Protein AF-A0A523A5F5-F1 (afdb_monomer_lite)

Sequence (164 aa):
MEASFSMTRRRAGIVSLDFAEIHDAVRAGQVDFILTNPALYAELEKLHGIRRIITLINQNVPGQPAMLMGGVILTRANRTDIDRLAALRGRSFMAVDPLSFGGWHMAWRELRKYGIEPERDFSSLSMPAPFALTPWSGWPPAAPSGLSRSRCSITGRRLASPSC

Secondary structure (DSSP, 8-state):
---------PPP------HHHHHHHHHTT--S-----HHHHHHHHHHH---------EEEETTEEE----------TT-TT--SGGGGTTSEEE-S-TT-IIIIIHHHHHHHHTT--HHHHSSEEE---TT------SSPP--SS-------------S-----

Foldseek 3Di:
DDDPPPPDDDDDDDDDDFPVCVLVCLQVVVDPDDDDDPQVVVVCCVPVVDDDDDDDFDPPDPPDTDPDDAAFDFDDPPPPQCQALVSQFQAEEEFADPSDV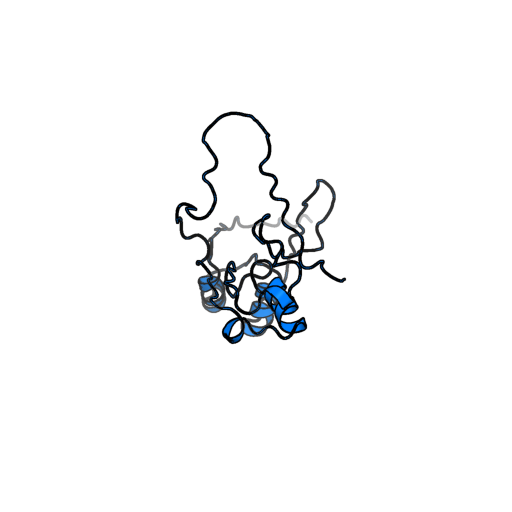RRPVRVVVVCVVVVHDCVPGYVYYYHDGHDPPPPPPVDPDDDDDDDDPDDPPSVGNGNDDPDD

pLDDT: mean 77.29, std 24.99, range [23.25, 97.12]

Structure (mmCIF, N/CA/C/O backbone):
data_AF-A0A523A5F5-F1
#
_entry.id   AF-A0A523A5F5-F1
#
loop_
_atom_site.group_PDB
_atom_site.id
_atom_site.type_symbol
_atom_site.label_atom_id
_atom_site.label_alt_id
_atom_site.label_comp_id
_atom_site.label_asym_id
_atom_site.label_entity_id
_atom_site.label_seq_id
_atom_site.pdbx_PDB_ins_code
_atom_site.Cartn_x
_atom_site.Cartn_y
_atom_site.Cartn_z
_atom_site.occupancy
_atom_site.B_iso_or_equiv
_atom_site.auth_seq_id
_atom_site.auth_comp_id
_atom_site.auth_asym_id
_atom_site.auth_atom_id
_atom_site.pdbx_PDB_model_num
ATOM 1 N N . MET A 1 1 ? -17.442 22.029 43.268 1.00 36.44 1 MET A N 1
ATOM 2 C CA . MET A 1 1 ? -18.274 21.037 42.559 1.00 36.44 1 MET A CA 1
ATOM 3 C C . MET A 1 1 ? -17.305 20.176 41.761 1.00 36.44 1 MET A C 1
ATOM 5 O O . MET A 1 1 ? -16.931 20.557 40.663 1.00 36.44 1 MET A O 1
ATOM 9 N N . GLU A 1 2 ? -16.757 19.125 42.374 1.00 36.34 2 GLU A N 1
ATOM 10 C CA . GLU A 1 2 ? -15.845 18.210 41.676 1.00 36.34 2 GLU A CA 1
ATOM 11 C C . GLU A 1 2 ? -16.679 17.173 40.931 1.00 36.34 2 GLU A C 1
ATOM 13 O O . GLU A 1 2 ? -17.444 16.421 41.534 1.00 36.34 2 GLU A O 1
ATOM 18 N N . ALA A 1 3 ? -16.574 17.170 39.606 1.00 42.28 3 ALA A N 1
ATOM 19 C CA . ALA A 1 3 ? -17.144 16.113 38.793 1.00 42.28 3 ALA A CA 1
ATOM 20 C C . ALA A 1 3 ? -16.221 14.892 38.889 1.00 42.28 3 ALA A C 1
ATOM 22 O O . ALA A 1 3 ? -15.232 14.787 38.165 1.00 42.28 3 ALA A O 1
ATOM 23 N N . SER A 1 4 ? -16.544 13.968 39.793 1.00 44.16 4 SER A N 1
ATOM 24 C CA . SER A 1 4 ? -15.905 12.656 39.863 1.00 44.16 4 SER A CA 1
ATOM 25 C C . SER A 1 4 ? -16.262 11.849 38.614 1.00 44.16 4 SER A C 1
ATOM 27 O O . SER A 1 4 ? -17.307 11.204 38.544 1.00 44.16 4 SER A O 1
ATOM 29 N N . PHE A 1 5 ? -15.398 11.887 37.600 1.00 48.28 5 PHE A N 1
ATOM 30 C CA . PHE A 1 5 ? -15.498 10.995 36.448 1.00 48.28 5 PHE A CA 1
ATOM 31 C C . PHE A 1 5 ? -14.994 9.603 36.850 1.00 48.28 5 PHE A C 1
ATOM 33 O O . PHE A 1 5 ? -13.794 9.342 36.904 1.00 48.28 5 PHE A O 1
ATOM 40 N N . SER A 1 6 ? -15.923 8.690 37.134 1.00 51.06 6 SER A N 1
ATOM 41 C CA . SER A 1 6 ? -15.619 7.264 37.271 1.00 51.06 6 SER A CA 1
ATOM 42 C C . SER A 1 6 ? -15.371 6.675 35.879 1.00 51.06 6 SER A C 1
ATOM 44 O O . SER A 1 6 ? -16.296 6.258 35.179 1.00 51.06 6 SER A O 1
ATOM 46 N N . MET A 1 7 ? -14.115 6.686 35.422 1.00 53.88 7 MET A N 1
ATOM 47 C CA . MET A 1 7 ? -13.732 5.953 34.215 1.00 53.88 7 MET A CA 1
ATOM 48 C C . MET A 1 7 ? -13.684 4.458 34.535 1.00 53.88 7 MET A C 1
ATOM 50 O O . MET A 1 7 ? -12.710 3.943 35.081 1.00 53.88 7 MET A O 1
ATOM 54 N N . THR A 1 8 ? -14.755 3.751 34.177 1.00 60.94 8 THR A N 1
ATOM 55 C CA . THR A 1 8 ? -14.799 2.286 34.214 1.00 60.94 8 THR A CA 1
ATOM 56 C C . THR A 1 8 ? -13.633 1.737 33.390 1.00 60.94 8 THR A C 1
ATOM 58 O O . THR A 1 8 ? -13.533 2.006 32.191 1.00 60.94 8 THR A O 1
ATOM 61 N N . ARG A 1 9 ? -12.733 0.979 34.026 1.00 64.12 9 ARG A N 1
ATOM 62 C CA . ARG A 1 9 ? -11.561 0.371 33.383 1.00 64.12 9 ARG A CA 1
ATOM 63 C C . ARG A 1 9 ? -12.030 -0.668 32.359 1.00 64.12 9 ARG A C 1
ATOM 65 O O . ARG A 1 9 ? -12.269 -1.821 32.708 1.00 64.12 9 ARG A O 1
ATOM 72 N N . ARG A 1 10 ? -12.201 -0.267 31.098 1.00 72.56 10 ARG A N 1
ATOM 73 C CA . ARG A 1 10 ? -12.510 -1.206 30.013 1.00 72.56 10 ARG A CA 1
ATOM 74 C C . ARG A 1 10 ? -11.247 -1.967 29.620 1.00 72.56 10 ARG A C 1
ATOM 76 O O . ARG A 1 10 ? -10.167 -1.386 29.539 1.00 72.56 10 ARG A O 1
ATOM 83 N N . ARG A 1 11 ? -11.380 -3.277 29.408 1.00 79.38 11 ARG A N 1
ATOM 84 C CA . ARG A 1 11 ? -10.307 -4.103 28.843 1.00 79.38 11 ARG A CA 1
ATOM 85 C C . ARG A 1 11 ? -10.224 -3.805 27.349 1.00 79.38 11 ARG A C 1
ATOM 87 O O . ARG A 1 11 ? -11.233 -3.915 26.663 1.00 79.38 11 ARG A O 1
ATOM 94 N N . ALA A 1 12 ? -9.043 -3.430 26.876 1.00 81.81 12 ALA A N 1
ATOM 95 C CA . ALA A 1 12 ? -8.737 -3.341 25.455 1.00 81.81 12 ALA A CA 1
ATOM 96 C C . ALA A 1 12 ? -7.910 -4.569 25.056 1.00 81.81 12 ALA A C 1
ATOM 98 O O . ALA A 1 12 ? -6.998 -4.958 25.789 1.00 81.81 12 ALA A O 1
ATOM 99 N N . GLY A 1 13 ? -8.252 -5.181 23.924 1.00 89.81 13 GLY A N 1
ATOM 100 C CA . GLY A 1 13 ? -7.473 -6.240 23.287 1.00 89.81 13 GLY A CA 1
ATOM 101 C C . GLY A 1 13 ? -6.838 -5.720 22.002 1.00 89.81 13 GLY A C 1
ATOM 102 O O . GLY A 1 13 ? -7.388 -4.828 21.359 1.00 89.81 13 GLY A O 1
ATOM 103 N N . ILE A 1 14 ? -5.680 -6.266 21.639 1.00 92.75 14 ILE A N 1
ATOM 104 C CA . ILE A 1 14 ? -5.045 -6.025 20.341 1.00 92.75 14 ILE A CA 1
ATOM 105 C C . ILE A 1 14 ? -5.149 -7.323 19.554 1.00 92.75 14 ILE A C 1
ATOM 107 O O . ILE A 1 14 ? -4.790 -8.383 20.065 1.00 92.75 14 ILE A O 1
ATOM 111 N N . VAL A 1 15 ? -5.632 -7.222 18.321 1.00 93.38 15 VAL A N 1
ATOM 112 C CA . VAL A 1 15 ? -5.633 -8.316 17.352 1.00 93.38 15 VAL A CA 1
ATOM 113 C C . VAL A 1 15 ? -4.787 -7.893 16.160 1.00 93.38 15 VAL A C 1
ATOM 115 O O . VAL A 1 15 ? -4.891 -6.759 15.690 1.00 93.38 15 VAL A O 1
ATOM 118 N N . SER A 1 16 ? -3.913 -8.787 15.710 1.00 94.12 16 SER A N 1
ATOM 119 C CA . SER A 1 16 ? -3.194 -8.618 14.450 1.00 94.12 16 SER A CA 1
ATOM 120 C C . SER A 1 16 ? -4.075 -9.164 13.337 1.00 94.12 16 SER A C 1
ATOM 122 O O . SER A 1 16 ? -4.591 -10.268 13.479 1.00 94.12 16 SER A O 1
ATOM 124 N N . LEU A 1 17 ? -4.250 -8.386 12.273 1.00 92.69 17 LEU A N 1
ATOM 125 C CA . LEU A 1 17 ? -5.018 -8.770 11.092 1.00 92.69 17 LEU A CA 1
ATOM 126 C C . LEU A 1 17 ? -4.115 -8.675 9.868 1.00 92.69 17 LEU A C 1
ATOM 128 O O . LEU A 1 17 ? -3.417 -7.669 9.694 1.00 92.69 17 LEU A O 1
ATOM 132 N N . ASP A 1 18 ? -4.172 -9.687 9.015 1.00 90.62 18 ASP A N 1
ATOM 133 C CA . ASP A 1 18 ? -3.562 -9.637 7.693 1.00 90.62 18 ASP A CA 1
ATOM 134 C C . ASP A 1 18 ? -4.406 -8.793 6.727 1.00 90.62 18 ASP A C 1
ATOM 136 O O . ASP A 1 18 ? -5.584 -8.511 6.960 1.00 90.62 18 ASP A O 1
ATOM 140 N N . PHE A 1 19 ? -3.810 -8.398 5.596 1.00 88.88 19 PHE A N 1
ATOM 141 C CA . PHE A 1 19 ? -4.474 -7.584 4.570 1.00 88.88 19 PHE A CA 1
ATOM 142 C C . PHE A 1 19 ? -5.843 -8.146 4.152 1.00 88.88 19 PHE A C 1
ATOM 144 O O . PHE A 1 19 ? -6.809 -7.390 4.049 1.00 88.88 19 PHE A O 1
ATOM 151 N N . ALA A 1 20 ? -5.935 -9.467 3.973 1.00 88.62 20 ALA A N 1
ATOM 152 C CA . ALA A 1 20 ? 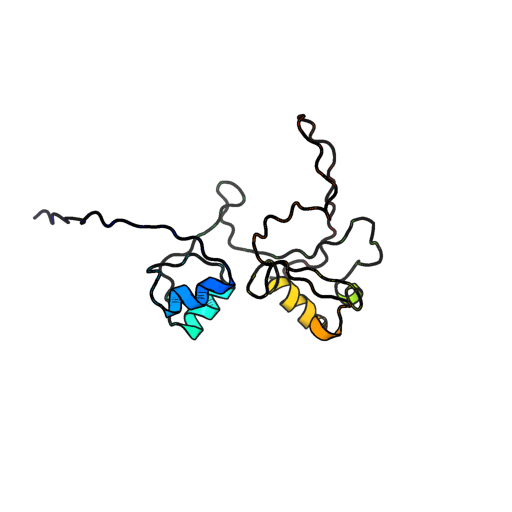-7.160 -10.151 3.564 1.00 88.62 20 ALA A CA 1
ATOM 153 C C . ALA A 1 20 ? -8.263 -10.153 4.641 1.00 88.62 20 ALA A C 1
ATOM 155 O O . ALA A 1 20 ? -9.440 -10.250 4.308 1.00 88.62 20 ALA A O 1
ATOM 156 N N . GLU A 1 21 ? -7.906 -10.025 5.920 1.00 93.31 21 GLU A N 1
ATOM 157 C CA . GLU A 1 21 ? -8.842 -10.144 7.046 1.00 93.31 21 GLU A CA 1
ATOM 158 C C . GLU A 1 21 ? -9.469 -8.798 7.429 1.00 93.31 21 GLU A C 1
ATOM 160 O O . GLU A 1 21 ? -10.541 -8.748 8.032 1.00 93.31 21 GLU A O 1
ATOM 165 N N . ILE A 1 22 ? -8.820 -7.687 7.069 1.00 94.19 22 ILE A N 1
ATOM 166 C CA . ILE A 1 22 ? -9.198 -6.337 7.508 1.00 94.19 22 ILE A CA 1
ATOM 167 C C . ILE A 1 22 ? -10.635 -5.975 7.117 1.00 94.19 22 ILE A C 1
ATOM 169 O O . ILE A 1 22 ? -11.395 -5.481 7.953 1.00 94.19 22 ILE A O 1
ATOM 173 N N . HIS A 1 23 ? -11.027 -6.214 5.863 1.00 94.31 23 HIS A N 1
ATOM 174 C CA . HIS A 1 23 ? -12.377 -5.877 5.401 1.00 94.31 23 HIS A CA 1
ATOM 175 C C . HIS A 1 23 ? -13.439 -6.689 6.138 1.00 94.31 23 HIS A C 1
ATOM 177 O O . HIS A 1 23 ? -14.504 -6.164 6.463 1.00 94.31 23 HIS A O 1
ATOM 183 N N . ASP A 1 24 ? -13.136 -7.950 6.419 1.00 95.06 24 ASP A N 1
ATOM 184 C CA . ASP A 1 24 ? -14.047 -8.881 7.063 1.00 95.06 24 ASP A CA 1
ATOM 185 C C . ASP A 1 24 ? -14.224 -8.533 8.539 1.00 95.06 24 ASP A C 1
ATOM 187 O O . ASP A 1 24 ? -15.360 -8.435 9.006 1.00 95.06 24 ASP A O 1
ATOM 191 N N . ALA A 1 25 ? -13.127 -8.233 9.238 1.00 95.69 25 ALA A N 1
ATOM 192 C CA . ALA A 1 25 ? -13.145 -7.813 10.635 1.00 95.69 25 ALA A CA 1
ATOM 193 C C . ALA A 1 25 ? -13.923 -6.503 10.840 1.00 95.69 25 ALA A C 1
ATOM 195 O O . ALA A 1 25 ? -14.722 -6.397 11.775 1.00 95.69 25 ALA A O 1
ATOM 196 N N . VAL A 1 26 ? -13.737 -5.519 9.950 1.00 95.50 26 VAL A N 1
ATOM 197 C CA . VAL A 1 26 ? -14.468 -4.241 9.995 1.00 95.50 26 VAL A CA 1
ATOM 198 C C . VAL A 1 26 ? -15.951 -4.459 9.704 1.00 95.50 26 VAL A C 1
ATOM 200 O O . VAL A 1 26 ? -16.803 -4.025 10.477 1.00 95.50 26 VAL A O 1
ATOM 203 N N . ARG A 1 27 ? -16.275 -5.175 8.624 1.00 94.94 27 ARG A N 1
ATOM 204 C CA . ARG A 1 27 ? -17.659 -5.439 8.208 1.00 94.94 27 ARG A CA 1
ATOM 205 C C . ARG A 1 27 ? -18.443 -6.246 9.241 1.00 94.94 27 ARG A C 1
ATOM 207 O O . ARG A 1 27 ? -19.636 -6.016 9.412 1.00 94.94 27 ARG A O 1
ATOM 214 N N . ALA A 1 28 ? -17.792 -7.195 9.911 1.00 95.19 28 ALA A N 1
ATOM 215 C CA . ALA A 1 28 ? -18.404 -8.023 10.947 1.00 95.19 28 ALA A CA 1
ATOM 216 C C . ALA A 1 28 ? -18.461 -7.339 12.327 1.00 95.19 28 ALA A C 1
ATOM 218 O O . ALA A 1 28 ? -18.991 -7.932 13.264 1.00 95.19 28 ALA A O 1
ATOM 219 N N . GLY A 1 29 ? -17.916 -6.125 12.477 1.00 93.62 29 GLY A N 1
ATOM 220 C CA . GLY A 1 29 ? -17.864 -5.426 13.764 1.00 93.62 29 GLY A CA 1
ATOM 221 C C . GLY A 1 29 ? -16.999 -6.139 14.808 1.00 93.62 29 GLY A C 1
ATOM 222 O O . GLY A 1 29 ? -17.257 -6.026 16.002 1.00 93.62 29 GLY A O 1
ATOM 223 N N . GLN A 1 30 ? -15.991 -6.900 14.370 1.00 94.38 30 GLN A N 1
ATOM 224 C CA . GLN A 1 30 ? -15.079 -7.632 15.259 1.00 94.38 30 GLN A CA 1
ATOM 225 C C . GLN A 1 30 ? -14.045 -6.720 15.928 1.00 94.38 30 GLN A C 1
ATOM 227 O O . GLN A 1 30 ? -13.418 -7.115 16.911 1.00 94.38 30 GLN A O 1
ATOM 232 N N . VAL A 1 31 ? -13.853 -5.512 15.392 1.00 94.69 31 VAL A N 1
ATOM 233 C CA . VAL A 1 31 ? -12.923 -4.508 15.910 1.00 94.69 31 VAL A CA 1
ATOM 234 C C . VAL A 1 31 ? -13.622 -3.165 16.091 1.00 94.69 31 VAL A C 1
ATOM 236 O O . VAL A 1 31 ? -14.342 -2.705 15.209 1.00 94.69 31 VAL A O 1
ATOM 239 N N . ASP A 1 32 ? -13.365 -2.512 17.225 1.00 93.25 32 ASP A N 1
ATOM 240 C CA . ASP A 1 32 ? -13.862 -1.157 17.501 1.00 93.25 32 ASP A CA 1
ATOM 241 C C . ASP A 1 32 ? -12.984 -0.073 16.855 1.00 93.25 32 ASP A C 1
ATOM 243 O O . ASP A 1 32 ? -13.456 0.997 16.469 1.00 93.25 32 ASP A O 1
ATOM 247 N N . PHE A 1 33 ? -11.680 -0.345 16.751 1.00 94.00 33 PHE A N 1
ATOM 248 C CA . PHE A 1 33 ? -10.678 0.566 16.208 1.00 94.00 33 PHE A CA 1
ATOM 249 C C . PHE A 1 33 ? -9.732 -0.191 15.286 1.00 94.00 33 PHE A C 1
ATOM 251 O O . PHE A 1 33 ? -9.328 -1.314 15.583 1.00 94.00 33 PHE A O 1
ATOM 258 N N . ILE A 1 34 ? -9.321 0.464 14.202 1.00 95.06 34 ILE A N 1
ATOM 259 C CA . ILE A 1 34 ? -8.317 -0.058 13.283 1.00 95.06 34 ILE A CA 1
ATOM 260 C C . ILE A 1 34 ? -7.205 0.968 13.077 1.00 95.06 34 ILE A C 1
ATOM 262 O O . ILE A 1 34 ? -7.457 2.141 12.798 1.00 95.06 34 ILE A O 1
ATOM 266 N N . LEU A 1 35 ? -5.960 0.514 13.213 1.00 94.06 35 LEU A N 1
ATOM 267 C CA . LEU A 1 35 ? -4.775 1.260 12.812 1.00 94.06 35 LEU A CA 1
ATOM 268 C C . LEU A 1 35 ? -4.276 0.664 11.498 1.00 94.06 35 LEU A C 1
ATOM 270 O O . LEU A 1 35 ? -3.863 -0.490 11.459 1.00 94.06 35 LEU A O 1
ATOM 274 N N . THR A 1 36 ? -4.329 1.441 10.422 1.00 92.75 36 THR A N 1
ATOM 275 C CA . THR A 1 36 ? -3.979 0.961 9.082 1.00 92.75 36 THR A CA 1
ATOM 276 C C . THR A 1 36 ? -3.264 2.035 8.263 1.00 92.75 36 THR A C 1
ATOM 278 O O . THR A 1 36 ? -3.114 3.179 8.696 1.00 92.75 36 THR A O 1
ATOM 281 N N . ASN A 1 37 ? -2.785 1.659 7.079 1.00 90.88 37 ASN A N 1
ATOM 282 C CA . ASN A 1 37 ? -2.127 2.574 6.155 1.00 90.88 37 ASN A CA 1
ATOM 283 C C . ASN A 1 37 ? -3.139 3.526 5.468 1.00 90.88 37 ASN A C 1
ATOM 285 O O . ASN A 1 37 ? -4.333 3.222 5.415 1.00 90.88 37 ASN A O 1
ATOM 289 N N . PRO A 1 38 ? -2.682 4.654 4.888 1.00 91.25 38 PRO A N 1
ATOM 290 C CA . PRO A 1 38 ? -3.576 5.654 4.299 1.00 91.25 38 PRO A CA 1
ATOM 291 C C . PRO A 1 38 ? -4.480 5.155 3.162 1.00 91.25 38 PRO A C 1
ATOM 293 O O . PRO A 1 38 ? -5.613 5.620 3.057 1.00 91.25 38 PRO A O 1
ATOM 296 N N . ALA A 1 39 ? -4.009 4.230 2.316 1.00 92.44 39 ALA A N 1
ATOM 297 C CA . ALA A 1 39 ? -4.814 3.717 1.205 1.00 92.44 39 ALA A CA 1
ATOM 298 C C . ALA A 1 39 ? -5.953 2.827 1.709 1.00 92.44 39 ALA A C 1
ATOM 300 O O . ALA A 1 39 ? -7.096 3.031 1.313 1.00 92.44 39 ALA A O 1
ATOM 301 N N . LEU A 1 40 ? -5.653 1.913 2.639 1.00 93.12 40 LEU A N 1
ATOM 302 C CA . LEU A 1 40 ? -6.679 1.094 3.282 1.00 93.12 40 LEU A CA 1
ATOM 303 C C . LEU A 1 40 ? -7.674 1.946 4.066 1.00 93.12 40 LEU A C 1
ATOM 305 O O . LEU A 1 40 ? -8.864 1.678 4.013 1.00 93.12 40 LEU A O 1
ATOM 309 N N . TYR A 1 41 ? -7.226 2.996 4.760 1.00 94.25 41 TYR A N 1
ATOM 310 C CA . TYR A 1 41 ? -8.155 3.922 5.412 1.00 94.25 41 TYR A CA 1
ATOM 311 C C . TYR A 1 41 ? -9.142 4.535 4.408 1.00 94.25 41 TYR A C 1
ATOM 313 O O . TYR A 1 41 ? -10.346 4.470 4.642 1.00 94.25 41 TYR A O 1
ATOM 321 N N . ALA A 1 42 ? -8.654 5.089 3.292 1.00 94.62 42 ALA A N 1
ATOM 322 C CA . ALA A 1 42 ? -9.515 5.707 2.282 1.00 94.62 42 ALA A CA 1
ATOM 323 C C . ALA A 1 42 ? -10.517 4.704 1.681 1.00 94.62 42 ALA A C 1
ATOM 325 O O . ALA A 1 42 ? -11.674 5.041 1.428 1.00 94.62 42 ALA A O 1
ATOM 326 N N . GLU A 1 43 ? -10.086 3.461 1.474 1.00 94.56 43 GLU A N 1
ATOM 327 C CA . GLU A 1 43 ? -10.947 2.384 0.996 1.00 94.56 43 GLU A CA 1
ATOM 328 C C . GLU A 1 43 ? -12.010 1.987 2.030 1.00 94.56 43 GLU A C 1
ATOM 330 O O . GLU A 1 43 ? -13.197 1.953 1.708 1.00 94.56 43 GLU A O 1
ATOM 335 N N . LEU A 1 44 ? -11.615 1.744 3.281 1.00 95.94 44 LEU A N 1
ATOM 336 C CA . LEU A 1 44 ? -12.533 1.364 4.355 1.00 95.94 44 LEU A CA 1
ATOM 337 C C . LEU A 1 44 ? -13.525 2.483 4.689 1.00 95.94 44 LEU A C 1
ATOM 339 O O . LEU A 1 44 ? -14.679 2.202 5.004 1.00 95.94 44 LEU A O 1
ATOM 343 N N . GLU A 1 45 ? -13.103 3.747 4.624 1.00 96.31 45 GLU A N 1
ATOM 344 C CA . GLU A 1 45 ? -13.990 4.899 4.811 1.00 96.31 45 GLU A CA 1
ATOM 345 C C . GLU A 1 45 ? -15.063 4.919 3.721 1.00 96.31 45 GLU A C 1
ATOM 347 O O . GLU A 1 45 ? -16.251 5.042 4.018 1.00 96.31 45 GLU A O 1
ATOM 352 N N . LYS A 1 46 ? -14.659 4.710 2.463 1.00 96.69 46 LYS A N 1
ATOM 353 C CA . LYS A 1 46 ? -15.582 4.661 1.329 1.00 96.69 46 LYS A CA 1
ATOM 354 C C . LYS A 1 46 ? -16.540 3.468 1.393 1.00 96.69 46 LYS A C 1
ATOM 356 O O . LYS A 1 46 ? -17.709 3.625 1.052 1.00 96.69 46 LYS A O 1
ATOM 361 N N . LEU A 1 47 ? -16.046 2.282 1.752 1.00 95.69 47 LEU A N 1
ATOM 362 C CA . LEU A 1 47 ? -16.804 1.029 1.646 1.00 95.69 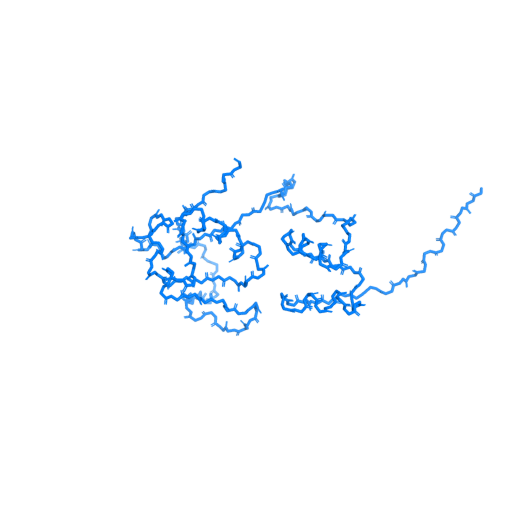47 LEU A CA 1
ATOM 363 C C . LEU A 1 47 ? -17.586 0.668 2.912 1.00 95.69 47 LEU A C 1
ATOM 365 O O . LEU A 1 47 ? -18.669 0.101 2.803 1.00 95.69 47 LEU A O 1
ATOM 369 N N . HIS A 1 48 ? -17.062 0.994 4.095 1.00 95.88 48 HIS A N 1
ATOM 370 C CA . HIS A 1 48 ? -17.641 0.594 5.386 1.00 95.88 48 HIS A CA 1
ATOM 371 C C . HIS A 1 48 ? -18.001 1.780 6.286 1.00 95.88 48 HIS A C 1
ATOM 373 O O . HIS A 1 48 ? -18.494 1.580 7.393 1.00 95.88 48 HIS A O 1
ATOM 379 N N . GLY A 1 49 ? -17.757 3.019 5.846 1.00 95.19 49 GLY A N 1
ATOM 380 C CA . GLY A 1 49 ? -18.141 4.218 6.596 1.00 95.19 49 GLY A CA 1
ATOM 381 C C . GLY A 1 49 ? -17.360 4.427 7.896 1.00 95.19 49 GLY A C 1
ATOM 382 O O . GLY A 1 49 ? -17.847 5.117 8.797 1.00 95.19 49 GLY A O 1
ATOM 383 N N . ILE A 1 50 ? -16.162 3.840 8.024 1.00 95.62 50 ILE A N 1
ATOM 384 C CA . ILE A 1 50 ? -15.294 4.113 9.177 1.00 95.62 50 ILE A CA 1
ATOM 385 C C . ILE A 1 50 ? -14.903 5.594 9.205 1.00 95.62 50 ILE A C 1
ATOM 387 O O . ILE A 1 50 ? -14.871 6.263 8.176 1.00 95.62 50 ILE A O 1
ATOM 391 N N . ARG A 1 51 ? -14.560 6.114 10.386 1.00 95.94 51 ARG A N 1
ATOM 392 C CA . ARG A 1 51 ? -14.148 7.514 10.553 1.00 95.94 51 ARG A CA 1
ATOM 393 C C . ARG A 1 51 ? -12.797 7.606 11.240 1.00 95.94 51 ARG A C 1
ATOM 395 O O . ARG A 1 51 ? -12.530 6.898 12.210 1.00 95.94 51 ARG A O 1
ATOM 402 N N . ARG A 1 52 ? -11.959 8.530 10.774 1.00 95.06 52 ARG A N 1
ATOM 403 C CA . ARG A 1 52 ? -10.664 8.824 11.391 1.00 95.06 52 ARG A CA 1
ATOM 404 C C . ARG A 1 52 ? -10.841 9.677 12.642 1.00 95.06 52 ARG A C 1
ATOM 406 O O . ARG A 1 52 ? -11.326 10.800 12.565 1.00 95.06 52 ARG A O 1
ATOM 413 N N . ILE A 1 53 ? -10.387 9.154 13.777 1.00 96.12 53 ILE A N 1
ATOM 414 C CA . ILE A 1 53 ? -10.374 9.876 15.061 1.00 96.12 53 ILE A CA 1
ATOM 415 C C . ILE A 1 53 ? -8.969 10.322 15.479 1.00 96.12 53 ILE A C 1
ATOM 417 O O . ILE A 1 53 ? -8.816 11.339 16.147 1.00 96.12 53 ILE A O 1
ATOM 421 N N . ILE A 1 54 ? -7.939 9.570 15.082 1.00 94.12 54 ILE A N 1
ATOM 422 C CA . ILE A 1 54 ? -6.535 9.786 15.448 1.00 94.12 54 ILE A CA 1
ATOM 423 C C . ILE A 1 54 ? -5.679 9.440 14.228 1.00 94.12 54 ILE A C 1
ATOM 425 O O . ILE A 1 54 ? -6.005 8.531 13.469 1.00 94.12 54 ILE A O 1
ATOM 429 N N . THR A 1 55 ? -4.592 10.182 14.016 1.00 92.00 55 THR A N 1
ATOM 430 C CA . THR A 1 55 ? -3.592 9.887 12.980 1.00 92.00 55 THR A CA 1
ATOM 431 C C . THR A 1 55 ? -2.252 9.627 13.652 1.00 92.00 55 THR A C 1
ATOM 433 O O . THR A 1 55 ? -1.753 10.489 14.373 1.00 92.00 55 THR A O 1
ATOM 436 N N . LEU A 1 56 ? -1.676 8.446 13.426 1.00 91.31 56 LEU A N 1
ATOM 437 C CA . LEU A 1 56 ? -0.325 8.134 13.882 1.00 91.31 56 LEU A CA 1
ATOM 438 C C . LEU A 1 56 ? 0.691 8.863 12.995 1.00 91.31 56 LEU A C 1
ATOM 440 O O . LEU A 1 56 ? 0.705 8.671 11.780 1.00 91.31 56 LEU A O 1
ATOM 444 N N . ILE A 1 57 ? 1.550 9.674 13.611 1.00 89.75 57 ILE A N 1
ATOM 445 C CA . ILE A 1 57 ? 2.678 10.330 12.944 1.00 89.75 57 ILE A CA 1
ATOM 446 C C . ILE A 1 57 ? 3.948 9.593 13.357 1.00 89.75 57 ILE A C 1
ATOM 448 O O . ILE A 1 57 ? 4.353 9.639 14.518 1.00 89.75 57 ILE A O 1
ATOM 452 N N . ASN A 1 58 ? 4.578 8.913 12.401 1.00 86.50 58 ASN A N 1
ATOM 453 C CA . ASN A 1 58 ? 5.837 8.216 12.646 1.00 86.50 58 ASN A CA 1
ATOM 454 C C . ASN A 1 58 ? 6.992 9.212 12.797 1.00 86.50 58 ASN A C 1
ATOM 456 O O . ASN A 1 58 ? 6.963 10.303 12.232 1.00 86.50 58 ASN A O 1
ATOM 460 N N . GLN A 1 59 ? 8.037 8.825 13.525 1.00 88.00 59 GLN A N 1
ATOM 461 C CA . GLN A 1 59 ? 9.276 9.592 13.648 1.00 88.00 59 GLN A CA 1
ATOM 462 C C . GLN A 1 59 ? 10.440 8.724 13.175 1.00 88.00 59 GLN A C 1
ATOM 464 O O . GLN A 1 59 ? 10.973 7.915 13.929 1.00 88.00 59 GLN A O 1
ATOM 469 N N . ASN A 1 60 ? 10.820 8.870 11.905 1.00 78.00 60 ASN A N 1
ATOM 470 C CA . ASN A 1 60 ? 11.933 8.102 11.330 1.00 78.00 60 ASN A CA 1
ATOM 471 C C . ASN A 1 60 ? 13.295 8.592 11.852 1.00 78.00 60 ASN A C 1
ATOM 473 O O . ASN A 1 60 ? 14.264 7.837 11.877 1.00 78.00 60 ASN A O 1
ATOM 477 N N . VAL A 1 61 ? 13.356 9.860 12.265 1.00 83.19 61 VAL A N 1
ATOM 478 C CA . VAL A 1 61 ? 14.486 10.493 12.949 1.00 83.19 61 VAL A CA 1
ATOM 479 C C . VAL A 1 61 ? 13.931 11.144 14.220 1.00 83.19 61 VAL A C 1
ATOM 481 O O . VAL A 1 61 ? 12.872 11.777 14.144 1.00 83.19 61 VAL A O 1
ATOM 484 N N . PRO A 1 62 ? 14.594 11.007 15.384 1.00 86.56 62 PRO A N 1
ATOM 485 C CA . PRO A 1 62 ? 14.124 11.610 16.627 1.00 86.56 62 PRO A CA 1
ATOM 486 C C . PRO A 1 62 ? 13.819 13.103 16.463 1.00 86.56 62 PRO A C 1
ATOM 488 O O . PRO A 1 62 ? 14.639 13.862 15.950 1.00 86.56 62 PRO A O 1
ATOM 491 N N . GLY A 1 63 ? 12.619 13.514 16.878 1.00 87.12 63 GLY A N 1
ATOM 492 C CA . GLY A 1 63 ? 12.162 14.903 16.779 1.00 87.12 63 GLY A CA 1
ATOM 493 C C . GLY A 1 63 ? 11.712 15.355 15.383 1.00 87.12 63 GLY A C 1
ATOM 494 O O . GLY A 1 63 ? 11.293 16.500 15.244 1.00 87.12 63 GLY A O 1
ATOM 495 N N . GLN A 1 64 ? 11.747 14.488 14.362 1.00 86.81 64 GLN A N 1
ATOM 496 C CA . GLN A 1 64 ? 11.295 14.819 13.007 1.00 86.81 64 GLN A CA 1
ATOM 497 C C . GLN A 1 64 ? 10.064 13.987 12.613 1.00 86.81 64 GLN A C 1
ATOM 499 O O . GLN A 1 64 ? 10.188 12.781 12.367 1.00 86.81 64 GLN A O 1
ATOM 504 N N . PRO A 1 65 ? 8.869 14.602 12.532 1.00 85.81 65 PRO A N 1
ATOM 505 C CA . PRO A 1 65 ? 7.669 13.905 12.090 1.00 85.81 65 PRO A CA 1
ATOM 506 C C . PRO A 1 65 ? 7.784 13.504 10.613 1.00 85.81 65 PRO A C 1
ATOM 508 O O . PRO A 1 65 ? 8.017 14.330 9.731 1.00 85.81 65 PRO A O 1
ATOM 511 N N . ALA A 1 66 ? 7.583 12.219 10.336 1.00 85.62 66 ALA A N 1
ATOM 512 C CA . ALA A 1 66 ? 7.521 11.666 8.995 1.00 85.62 66 ALA A CA 1
ATOM 513 C C . ALA A 1 66 ? 6.107 11.848 8.432 1.00 85.62 66 ALA A C 1
ATOM 515 O O . ALA A 1 66 ? 5.229 11.006 8.604 1.00 85.62 66 ALA A O 1
ATOM 516 N N . MET A 1 67 ? 5.902 12.972 7.749 1.00 84.19 67 MET A N 1
ATOM 517 C CA . MET A 1 67 ? 4.639 13.301 7.074 1.00 84.19 67 MET A CA 1
ATOM 518 C C . MET A 1 67 ? 4.500 12.630 5.700 1.00 84.19 67 MET A C 1
ATOM 520 O O . MET A 1 67 ? 3.430 12.662 5.098 1.00 84.19 67 MET A O 1
ATOM 524 N N . LEU A 1 68 ? 5.585 12.041 5.191 1.00 83.31 68 LEU A N 1
ATOM 525 C CA . LEU A 1 68 ? 5.645 11.410 3.879 1.00 83.31 68 LEU A CA 1
ATOM 526 C C . LEU A 1 68 ? 5.979 9.927 4.019 1.00 83.31 68 LEU A C 1
ATOM 528 O O . LEU A 1 68 ? 6.844 9.531 4.801 1.00 83.31 68 LEU A O 1
ATOM 532 N N . MET A 1 69 ? 5.322 9.125 3.189 1.00 82.69 69 MET A N 1
ATOM 533 C CA . MET A 1 69 ? 5.625 7.717 2.969 1.00 82.69 69 MET A CA 1
ATOM 534 C C . MET A 1 69 ? 5.982 7.532 1.493 1.00 82.69 69 MET A C 1
ATOM 536 O O . MET A 1 69 ? 5.466 8.247 0.636 1.00 82.69 69 MET A O 1
ATOM 540 N N . GLY A 1 70 ? 6.875 6.593 1.187 1.00 85.31 70 GLY A N 1
ATOM 541 C CA . GLY A 1 70 ? 7.290 6.309 -0.183 1.00 85.31 70 GLY A CA 1
ATOM 542 C C . GLY A 1 70 ? 7.606 4.833 -0.387 1.00 85.31 70 GLY A C 1
ATOM 543 O O . GLY A 1 70 ? 8.127 4.177 0.512 1.00 85.31 70 GLY A O 1
ATOM 544 N N . GLY A 1 71 ? 7.300 4.333 -1.582 1.00 88.31 71 GLY A N 1
ATOM 545 C CA . GLY A 1 71 ? 7.733 3.027 -2.064 1.00 88.31 71 GLY A CA 1
ATOM 546 C C . GLY A 1 71 ? 9.066 3.130 -2.803 1.00 88.31 71 GLY A C 1
ATOM 547 O O . GLY A 1 71 ? 9.429 4.189 -3.325 1.00 88.31 71 GLY A O 1
ATOM 548 N N . VAL A 1 72 ? 9.803 2.022 -2.858 1.00 91.50 72 VAL A N 1
ATOM 549 C CA . VAL A 1 72 ? 11.044 1.920 -3.631 1.00 91.50 72 VAL A CA 1
ATOM 550 C C . VAL A 1 72 ? 10.997 0.645 -4.457 1.00 91.50 72 VAL A C 1
ATOM 552 O O . VAL A 1 72 ? 10.831 -0.443 -3.915 1.00 91.50 72 VAL A O 1
ATOM 555 N N . ILE A 1 73 ? 11.181 0.781 -5.769 1.00 93.31 73 ILE A N 1
ATOM 556 C CA . ILE A 1 73 ? 11.438 -0.359 -6.649 1.00 93.31 73 ILE A CA 1
ATOM 557 C C . ILE A 1 73 ? 12.938 -0.628 -6.604 1.00 93.31 73 ILE A C 1
ATOM 559 O O . ILE A 1 73 ? 13.740 0.258 -6.911 1.00 93.31 73 ILE A O 1
ATOM 563 N N . LEU A 1 74 ? 13.303 -1.842 -6.202 1.00 93.25 74 LEU A N 1
ATOM 564 C CA . LEU A 1 74 ? 14.685 -2.283 -6.083 1.00 93.25 74 LEU A CA 1
ATOM 565 C C . LEU A 1 74 ? 15.010 -3.296 -7.173 1.00 93.25 74 LEU A C 1
ATOM 567 O O . LEU A 1 74 ? 14.211 -4.170 -7.501 1.00 93.25 74 LEU A O 1
ATOM 571 N N . THR A 1 75 ? 16.223 -3.200 -7.696 1.00 93.00 75 THR A N 1
ATOM 572 C CA . THR A 1 75 ? 16.788 -4.163 -8.638 1.00 93.00 75 THR A CA 1
ATOM 573 C C . THR A 1 75 ? 18.110 -4.680 -8.093 1.00 93.00 75 THR A C 1
ATOM 575 O O . THR A 1 75 ? 18.746 -4.063 -7.234 1.00 93.00 75 THR A O 1
ATOM 578 N N . ARG A 1 76 ? 18.534 -5.850 -8.575 1.00 91.69 76 ARG A N 1
ATOM 579 C CA . ARG A 1 76 ? 19.846 -6.400 -8.227 1.00 91.69 76 ARG A CA 1
ATOM 580 C C . ARG A 1 76 ? 20.934 -5.449 -8.736 1.00 91.69 76 ARG A C 1
ATOM 582 O O . ARG A 1 76 ? 20.871 -5.008 -9.877 1.00 91.69 76 ARG A O 1
ATOM 589 N N . ALA A 1 77 ? 21.951 -5.182 -7.919 1.00 91.38 77 ALA A N 1
ATOM 590 C CA . ALA A 1 77 ? 22.960 -4.156 -8.203 1.00 91.38 77 ALA A CA 1
ATOM 591 C C . ALA A 1 77 ? 23.711 -4.335 -9.540 1.00 91.38 77 ALA A C 1
ATOM 593 O O . ALA A 1 77 ? 24.131 -3.352 -10.143 1.00 91.38 77 ALA A O 1
ATOM 594 N N . ASN A 1 78 ? 23.862 -5.573 -10.024 1.00 92.38 78 ASN A N 1
ATOM 595 C CA . ASN A 1 78 ? 24.521 -5.881 -11.298 1.00 92.38 78 ASN A CA 1
ATOM 596 C C . ASN A 1 78 ? 23.583 -5.828 -12.523 1.00 92.38 78 ASN A C 1
ATOM 598 O O . ASN A 1 78 ? 24.035 -6.077 -13.637 1.00 92.38 78 ASN A O 1
ATOM 602 N N . ARG A 1 79 ? 22.291 -5.519 -12.348 1.00 92.12 79 ARG A N 1
ATOM 603 C CA . ARG A 1 79 ? 21.329 -5.335 -13.446 1.00 92.12 79 ARG A CA 1
ATOM 604 C C . ARG A 1 79 ? 21.397 -3.905 -13.963 1.00 92.12 79 ARG A C 1
ATOM 606 O O . ARG A 1 79 ? 20.559 -3.068 -13.641 1.00 92.12 79 ARG A O 1
ATOM 613 N N . THR A 1 80 ? 22.423 -3.626 -14.760 1.00 92.06 80 THR A N 1
ATOM 614 C CA . THR A 1 80 ? 22.606 -2.330 -15.433 1.00 92.06 80 THR A CA 1
ATOM 615 C C . THR A 1 80 ? 21.596 -2.100 -16.556 1.00 92.06 80 THR A C 1
ATOM 617 O O . THR A 1 80 ? 21.364 -0.963 -16.945 1.00 92.06 80 THR A O 1
ATOM 620 N N . ASP A 1 81 ? 20.953 -3.165 -17.034 1.00 93.75 81 ASP A N 1
ATOM 621 C CA . ASP A 1 81 ? 19.894 -3.139 -18.039 1.00 93.75 81 ASP A CA 1
ATOM 622 C C . ASP A 1 81 ? 18.528 -2.686 -17.489 1.00 93.75 81 ASP A C 1
ATOM 624 O O . ASP A 1 81 ? 17.605 -2.478 -18.274 1.00 93.75 81 ASP A O 1
ATOM 628 N N . ILE A 1 82 ? 18.381 -2.531 -16.165 1.00 93.75 82 ILE A N 1
ATOM 629 C CA . ILE A 1 82 ? 17.190 -1.948 -15.531 1.00 93.75 82 ILE A CA 1
ATOM 630 C C . ILE A 1 82 ? 17.569 -0.617 -14.874 1.00 93.75 82 ILE A C 1
ATOM 632 O O . ILE A 1 82 ? 17.858 -0.543 -13.679 1.00 93.75 82 ILE A O 1
ATOM 636 N N . ASP A 1 83 ? 17.557 0.446 -15.674 1.00 91.31 83 ASP A N 1
ATOM 637 C CA . ASP A 1 83 ? 17.929 1.807 -15.269 1.00 91.31 83 ASP A CA 1
ATOM 638 C C . ASP A 1 83 ? 16.735 2.771 -15.156 1.00 91.31 83 ASP A C 1
ATOM 640 O O . ASP A 1 83 ? 16.866 3.858 -14.594 1.00 91.31 83 ASP A O 1
ATOM 644 N N . ARG A 1 84 ? 15.561 2.367 -15.654 1.00 92.81 84 ARG A N 1
ATOM 645 C CA . ARG A 1 84 ? 14.317 3.149 -15.660 1.00 92.81 84 ARG A CA 1
ATOM 646 C C . ARG A 1 84 ? 13.088 2.243 -15.622 1.00 92.81 84 ARG A C 1
ATOM 648 O O . ARG A 1 84 ? 13.168 1.070 -15.977 1.00 92.81 84 ARG A O 1
ATOM 655 N N . LEU A 1 85 ? 11.924 2.804 -15.290 1.00 94.19 85 LEU A N 1
ATOM 656 C CA . LEU A 1 85 ? 10.664 2.048 -15.201 1.00 94.19 85 LEU A CA 1
ATOM 657 C C . LEU A 1 85 ? 10.293 1.321 -16.501 1.00 94.19 85 LEU A C 1
ATOM 659 O O . LEU A 1 85 ? 9.876 0.170 -16.456 1.00 94.19 85 LEU A O 1
ATOM 663 N N . ALA A 1 86 ? 10.514 1.937 -17.665 1.00 92.81 86 ALA A N 1
ATOM 664 C CA . ALA A 1 86 ? 10.221 1.306 -18.957 1.00 92.81 86 ALA A CA 1
ATOM 665 C C . ALA A 1 86 ? 10.994 -0.009 -19.191 1.00 92.81 86 ALA A C 1
ATOM 667 O O . ALA A 1 86 ? 10.509 -0.877 -19.913 1.00 92.81 86 ALA A O 1
ATOM 668 N N . ALA A 1 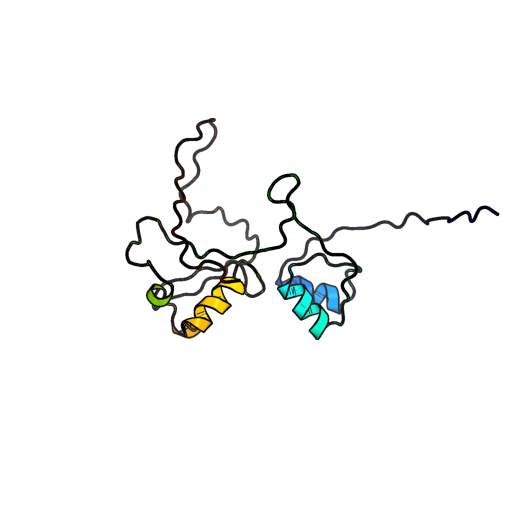87 ? 12.163 -0.183 -18.562 1.00 94.69 87 ALA A N 1
ATOM 669 C CA . ALA A 1 87 ? 12.964 -1.403 -18.669 1.00 94.69 87 ALA A CA 1
ATOM 670 C C . ALA A 1 87 ? 12.375 -2.595 -17.885 1.00 94.69 87 ALA A C 1
ATOM 672 O O . ALA A 1 87 ? 12.876 -3.715 -18.003 1.00 94.69 87 ALA A O 1
ATOM 673 N N . LEU A 1 88 ? 11.314 -2.371 -17.097 1.00 95.69 88 LEU A N 1
ATOM 674 C CA . LEU A 1 88 ? 10.602 -3.418 -16.360 1.00 95.69 88 LEU A CA 1
ATOM 675 C C . LEU A 1 88 ? 9.674 -4.257 -17.254 1.00 95.69 88 LEU A C 1
ATOM 677 O O . LEU A 1 88 ? 9.263 -5.338 -16.842 1.00 95.69 88 LEU A O 1
ATOM 681 N N . ARG A 1 89 ? 9.369 -3.809 -18.481 1.00 95.88 89 ARG A N 1
ATOM 682 C CA . ARG A 1 89 ? 8.574 -4.595 -19.438 1.00 95.88 89 ARG A CA 1
ATOM 683 C C . ARG A 1 89 ? 9.273 -5.917 -19.769 1.00 95.88 89 ARG A C 1
ATOM 685 O O . ARG A 1 89 ? 10.481 -5.955 -19.997 1.00 95.88 89 ARG A O 1
ATOM 692 N N . GLY A 1 90 ? 8.509 -7.001 -19.778 1.00 96.50 90 GLY A N 1
ATOM 693 C CA . GLY A 1 90 ? 8.973 -8.371 -19.979 1.00 96.50 90 GLY A CA 1
ATOM 694 C C . GLY A 1 90 ? 9.824 -8.922 -18.832 1.00 96.50 90 GLY A C 1
ATOM 695 O O . GLY A 1 90 ? 10.457 -9.963 -18.998 1.00 96.50 90 GLY A O 1
ATOM 696 N N . ARG A 1 91 ? 9.903 -8.234 -17.683 1.00 96.06 91 ARG A N 1
ATOM 697 C CA . ARG A 1 91 ? 10.657 -8.695 -16.509 1.00 96.06 91 ARG A CA 1
ATOM 698 C C . ARG A 1 91 ? 9.714 -9.258 -15.454 1.00 96.06 91 ARG A C 1
ATOM 700 O O . ARG A 1 91 ? 8.543 -8.898 -15.403 1.00 96.06 91 ARG A O 1
ATOM 707 N N . SER A 1 92 ? 10.253 -10.119 -14.599 1.00 95.38 92 SER A N 1
ATOM 708 C CA . SER A 1 92 ? 9.560 -10.582 -13.402 1.00 95.38 92 SER A CA 1
ATOM 709 C C . SER A 1 92 ? 9.534 -9.465 -12.363 1.00 95.38 92 SER A C 1
ATOM 711 O O . SER A 1 92 ? 10.573 -8.842 -12.111 1.00 95.38 92 SER A O 1
ATOM 713 N N . PHE A 1 93 ? 8.394 -9.259 -11.721 1.00 95.69 93 PHE A N 1
ATOM 714 C CA . PHE A 1 93 ? 8.206 -8.275 -10.665 1.00 95.69 93 PHE A CA 1
ATOM 715 C C . PHE A 1 93 ? 7.655 -8.955 -9.410 1.00 95.69 93 PHE A C 1
ATOM 717 O O . PHE A 1 93 ? 6.836 -9.869 -9.491 1.00 95.69 93 PHE A O 1
ATOM 724 N N . MET A 1 94 ? 8.108 -8.511 -8.240 1.00 95.44 94 MET A N 1
ATOM 725 C CA . MET A 1 94 ? 7.601 -8.988 -6.957 1.00 95.44 94 MET A CA 1
ATOM 726 C C . MET A 1 94 ? 7.132 -7.793 -6.134 1.00 95.44 94 MET A C 1
ATOM 728 O O . MET A 1 94 ? 7.836 -6.786 -6.053 1.00 95.44 94 MET A O 1
ATOM 732 N N . ALA A 1 95 ? 5.951 -7.913 -5.544 1.00 93.88 95 ALA A N 1
ATOM 733 C CA . ALA A 1 95 ? 5.342 -6.910 -4.679 1.00 93.88 95 ALA A CA 1
ATOM 734 C C . ALA A 1 95 ? 4.921 -7.554 -3.354 1.00 93.88 95 ALA A C 1
ATOM 736 O O . ALA A 1 95 ? 4.959 -8.771 -3.225 1.00 93.88 95 ALA A O 1
ATOM 737 N N . VAL A 1 96 ? 4.565 -6.742 -2.358 1.00 90.06 96 VAL A N 1
ATOM 738 C CA . VAL A 1 96 ? 4.212 -7.261 -1.024 1.00 90.06 96 VAL A CA 1
ATOM 739 C C . VAL A 1 96 ? 2.835 -7.918 -1.038 1.00 90.06 96 VAL A C 1
ATOM 741 O O . VAL A 1 96 ? 2.709 -9.091 -0.731 1.00 90.06 96 VAL A O 1
ATOM 744 N N . ASP A 1 97 ? 1.808 -7.149 -1.381 1.00 90.81 97 ASP A N 1
ATOM 745 C CA . ASP A 1 97 ? 0.410 -7.576 -1.344 1.00 90.81 97 ASP A CA 1
ATOM 746 C C . ASP A 1 97 ? -0.417 -6.601 -2.202 1.00 90.81 97 ASP A C 1
ATOM 748 O O . ASP A 1 97 ? -0.055 -5.413 -2.235 1.00 90.81 97 ASP A O 1
ATOM 752 N N . PRO A 1 98 ? -1.504 -7.037 -2.871 1.00 90.06 98 PRO A N 1
ATOM 753 C CA . PRO A 1 98 ? -2.369 -6.145 -3.641 1.00 90.06 98 PRO A CA 1
ATOM 754 C C . PRO A 1 98 ? -2.909 -4.950 -2.844 1.00 90.06 98 PRO A C 1
ATOM 756 O O . PRO A 1 98 ? -3.108 -3.889 -3.420 1.00 90.06 98 PRO A O 1
ATOM 759 N N . LEU A 1 99 ? -3.112 -5.087 -1.532 1.00 89.44 99 LEU A N 1
ATOM 760 C CA . LEU A 1 99 ? -3.626 -4.032 -0.652 1.00 89.44 99 LEU A CA 1
ATOM 761 C C . LEU A 1 99 ? -2.506 -3.210 0.017 1.00 89.44 99 LEU A C 1
ATOM 763 O O . LEU A 1 99 ? -2.761 -2.262 0.770 1.00 89.44 99 LEU A O 1
ATOM 767 N N . SER A 1 100 ? -1.237 -3.535 -0.254 1.00 90.62 100 SER A N 1
ATOM 768 C CA . SER A 1 100 ? -0.095 -2.831 0.325 1.00 90.62 100 SER A CA 1
ATOM 769 C C . SER A 1 100 ? 0.109 -1.461 -0.318 1.00 90.62 100 SER A C 1
ATOM 771 O O . SER A 1 100 ? 0.483 -1.342 -1.486 1.00 90.62 100 SER A O 1
ATOM 773 N N . PHE A 1 101 ? -0.032 -0.393 0.472 1.00 91.44 101 PHE A N 1
ATOM 774 C CA . PHE A 1 101 ? 0.158 0.965 -0.040 1.00 91.44 101 PHE A CA 1
ATOM 775 C C . PHE A 1 101 ? 1.582 1.218 -0.555 1.00 91.44 101 PHE A C 1
ATOM 777 O O . PHE A 1 101 ? 1.779 1.560 -1.721 1.00 91.44 101 PHE A O 1
ATOM 784 N N . GLY A 1 102 ? 2.589 1.024 0.300 1.00 89.38 102 GLY A N 1
ATOM 785 C CA . GLY A 1 102 ? 3.993 1.235 -0.072 1.00 89.38 102 GLY A CA 1
ATOM 786 C C . GLY A 1 102 ? 4.591 0.079 -0.870 1.00 89.38 102 GLY A C 1
ATOM 787 O O . GLY A 1 102 ? 5.468 0.303 -1.701 1.00 89.38 102 GLY A O 1
ATOM 788 N N . GLY A 1 103 ? 4.114 -1.144 -0.623 1.00 90.12 103 GLY A N 1
ATOM 789 C CA . GLY A 1 103 ? 4.626 -2.361 -1.249 1.00 90.12 103 GLY A CA 1
ATOM 790 C C . GLY A 1 103 ? 4.021 -2.676 -2.615 1.00 90.12 103 GLY A C 1
ATOM 791 O O . GLY A 1 103 ? 4.589 -3.498 -3.330 1.00 90.12 103 GLY A O 1
ATOM 792 N N . TRP A 1 104 ? 2.907 -2.034 -2.988 1.00 93.31 104 TRP A N 1
ATOM 793 C CA . TRP A 1 104 ? 2.290 -2.200 -4.301 1.00 93.31 104 TRP A CA 1
ATOM 794 C C . TRP A 1 104 ? 1.711 -0.907 -4.875 1.00 93.31 104 TRP A C 1
ATOM 796 O O . TRP A 1 104 ? 2.221 -0.438 -5.890 1.00 93.31 104 TRP A O 1
ATOM 806 N N . HIS A 1 105 ? 0.705 -0.288 -4.246 1.00 93.75 105 HIS A N 1
ATOM 807 C CA . HIS A 1 105 ? -0.052 0.822 -4.853 1.00 93.75 105 HIS A CA 1
ATOM 808 C C . HIS A 1 105 ? 0.824 1.993 -5.321 1.00 93.75 105 HIS A C 1
ATOM 810 O O . HIS A 1 105 ? 0.587 2.551 -6.393 1.00 93.75 105 HIS A O 1
ATOM 816 N N . MET A 1 106 ? 1.859 2.351 -4.557 1.00 94.00 106 MET A N 1
ATOM 817 C CA . MET A 1 106 ? 2.812 3.394 -4.952 1.00 94.00 106 MET A CA 1
ATOM 818 C C . MET A 1 106 ? 3.598 3.026 -6.214 1.00 94.00 106 MET A C 1
ATOM 820 O O . MET A 1 106 ? 3.726 3.852 -7.114 1.00 94.00 106 MET A O 1
ATOM 824 N N . ALA A 1 107 ? 4.095 1.790 -6.307 1.00 94.75 107 ALA A N 1
ATOM 825 C CA . ALA A 1 107 ? 4.785 1.312 -7.502 1.00 94.75 107 ALA A CA 1
ATOM 826 C C . ALA A 1 107 ? 3.813 1.190 -8.682 1.00 94.75 107 ALA A C 1
ATOM 828 O O . ALA A 1 107 ? 4.117 1.664 -9.772 1.00 94.75 107 ALA A O 1
ATOM 829 N N . TRP A 1 108 ? 2.625 0.627 -8.457 1.00 95.19 108 TRP A N 1
ATOM 830 C CA . TRP A 1 108 ? 1.594 0.446 -9.474 1.00 95.19 108 TRP A CA 1
ATOM 831 C C . TRP A 1 108 ? 1.149 1.768 -10.102 1.00 95.19 108 TRP A C 1
ATOM 833 O O . TRP A 1 108 ? 1.072 1.866 -11.325 1.00 95.19 108 TRP A O 1
ATOM 843 N N . ARG A 1 109 ? 0.945 2.818 -9.296 1.00 95.00 109 ARG A N 1
ATOM 844 C CA . ARG A 1 109 ? 0.671 4.172 -9.801 1.00 95.00 109 ARG A CA 1
ATOM 845 C C . ARG A 1 109 ? 1.749 4.638 -10.781 1.00 95.00 109 ARG A C 1
ATOM 847 O O . ARG A 1 109 ? 1.419 5.136 -11.857 1.00 95.00 109 ARG A O 1
ATOM 854 N N . GLU A 1 110 ? 3.021 4.484 -10.419 1.00 95.50 110 GLU A N 1
ATOM 855 C CA . GLU A 1 110 ? 4.124 4.896 -11.289 1.00 95.50 110 GLU A CA 1
ATOM 856 C C . GLU A 1 110 ? 4.206 4.012 -12.540 1.00 95.50 110 GLU A C 1
ATOM 858 O O . GLU A 1 110 ? 4.337 4.535 -13.639 1.00 95.50 110 GLU A O 1
ATOM 863 N N . LEU A 1 111 ? 4.020 2.695 -12.428 1.00 95.62 111 LEU A N 1
ATOM 864 C CA . LEU A 1 111 ? 3.955 1.795 -13.587 1.00 95.62 111 LEU A CA 1
ATOM 865 C C . LEU A 1 111 ? 2.870 2.234 -14.583 1.00 95.62 111 LEU A C 1
ATOM 867 O O . LEU A 1 111 ? 3.157 2.398 -15.772 1.00 95.62 111 LEU A O 1
ATOM 871 N N . ARG A 1 112 ? 1.663 2.540 -14.091 1.00 95.38 112 ARG A N 1
ATOM 872 C CA . ARG A 1 112 ? 0.550 3.027 -14.918 1.00 95.38 112 ARG A CA 1
ATOM 873 C C . ARG A 1 112 ? 0.858 4.353 -15.606 1.00 95.38 112 ARG A C 1
ATOM 875 O O . ARG A 1 112 ? 0.507 4.519 -16.771 1.00 95.38 112 ARG A O 1
ATOM 882 N N . LYS A 1 113 ? 1.556 5.276 -14.936 1.00 95.06 113 LYS A N 1
ATOM 883 C CA . LYS A 1 113 ? 2.003 6.550 -15.533 1.00 95.06 113 LYS A CA 1
ATOM 884 C C . LYS A 1 113 ? 2.920 6.339 -16.747 1.00 95.06 113 LYS A C 1
ATOM 886 O O . LYS A 1 113 ? 2.895 7.142 -17.672 1.00 95.06 113 LYS A O 1
ATOM 891 N N . TYR A 1 114 ? 3.684 5.246 -16.770 1.00 93.88 114 TYR A N 1
ATOM 892 C CA . TYR A 1 114 ? 4.532 4.836 -17.900 1.00 93.88 114 TYR A CA 1
ATOM 893 C C . TYR A 1 114 ? 3.842 3.830 -18.845 1.00 93.88 114 TYR A C 1
ATOM 895 O O . TYR A 1 114 ? 4.494 3.190 -19.679 1.00 93.88 114 TYR A O 1
ATOM 903 N N . GLY A 1 115 ? 2.519 3.674 -18.715 1.00 95.88 115 GLY A N 1
ATOM 904 C CA . G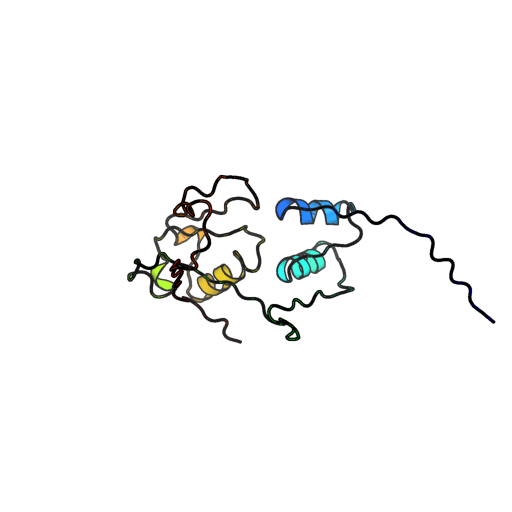LY A 1 115 ? 1.692 2.780 -19.524 1.00 95.88 115 GLY A CA 1
ATOM 905 C C . GLY A 1 115 ? 1.999 1.296 -19.321 1.00 95.88 115 GLY A C 1
ATOM 906 O O . GLY A 1 115 ? 1.733 0.500 -20.221 1.00 95.88 115 GLY A O 1
ATOM 907 N N . ILE A 1 116 ? 2.654 0.925 -18.219 1.00 96.44 116 ILE A N 1
ATOM 908 C CA . ILE A 1 116 ? 2.979 -0.464 -17.890 1.00 96.44 116 ILE A CA 1
ATOM 909 C C . ILE A 1 116 ? 1.784 -1.047 -17.144 1.00 96.44 116 ILE A C 1
ATOM 911 O O . ILE A 1 116 ? 1.452 -0.587 -16.053 1.00 96.44 116 ILE A O 1
ATOM 915 N N . GLU A 1 117 ? 1.157 -2.051 -17.744 1.00 96.00 117 GLU A N 1
ATOM 916 C CA . GLU A 1 117 ? 0.099 -2.855 -17.148 1.00 96.00 117 GLU A CA 1
ATOM 917 C C . GLU A 1 117 ? 0.715 -4.154 -16.615 1.00 96.00 117 G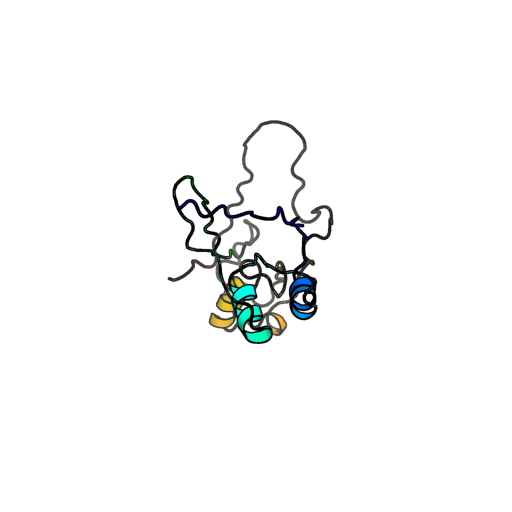LU A C 1
ATOM 919 O O . GLU A 1 117 ? 1.097 -4.997 -17.427 1.00 96.00 117 GLU A O 1
ATOM 924 N N . PRO A 1 118 ? 0.867 -4.334 -15.292 1.00 93.62 118 PRO A N 1
ATOM 925 C CA . PRO A 1 118 ? 1.590 -5.471 -14.723 1.00 93.62 118 PRO A CA 1
ATOM 926 C C . PRO A 1 118 ? 1.112 -6.843 -15.204 1.00 93.62 118 PRO A C 1
ATOM 928 O O . PRO A 1 118 ? 1.943 -7.705 -15.466 1.00 93.62 118 PRO A O 1
ATOM 931 N N . GLU A 1 119 ? -0.199 -7.031 -15.365 1.00 91.31 119 GLU A N 1
ATOM 932 C CA . GLU A 1 119 ? -0.790 -8.306 -15.803 1.00 91.31 119 GLU A CA 1
ATOM 933 C C . GLU A 1 119 ? -0.413 -8.683 -17.241 1.00 91.31 119 GLU A C 1
ATOM 935 O O . GLU A 1 119 ? -0.336 -9.862 -17.579 1.00 91.31 119 GLU A O 1
ATOM 940 N N . ARG A 1 120 ? -0.169 -7.683 -18.093 1.00 95.19 120 ARG A N 1
ATOM 941 C CA . ARG A 1 120 ? 0.146 -7.874 -19.514 1.00 95.19 120 ARG A CA 1
ATOM 942 C C . ARG A 1 120 ? 1.638 -7.764 -19.801 1.00 95.19 120 ARG A C 1
ATOM 944 O O . ARG A 1 120 ? 2.167 -8.459 -20.661 1.00 95.19 120 ARG A O 1
ATOM 951 N N . ASP A 1 121 ? 2.293 -6.820 -19.139 1.00 96.56 121 ASP A N 1
ATOM 952 C CA . ASP A 1 121 ? 3.603 -6.323 -19.533 1.00 96.56 121 ASP A CA 1
ATOM 953 C C . ASP A 1 121 ? 4.736 -6.922 -18.694 1.00 96.56 121 ASP A C 1
ATOM 955 O O . ASP A 1 121 ? 5.893 -6.768 -19.079 1.00 96.56 121 ASP A O 1
ATOM 959 N N . PHE A 1 122 ? 4.459 -7.596 -17.573 1.00 97.12 122 PHE A N 1
ATOM 960 C CA . PHE A 1 122 ? 5.466 -8.362 -16.832 1.00 97.12 122 PHE A CA 1
ATOM 961 C C . PHE A 1 122 ? 5.490 -9.822 -17.273 1.00 97.12 122 PHE A C 1
ATOM 963 O O . PHE A 1 122 ? 4.468 -10.394 -17.632 1.00 97.12 122 PHE A O 1
ATOM 970 N N . SER A 1 123 ? 6.671 -10.446 -17.228 1.00 97.00 123 SER A N 1
ATOM 971 C CA . SER A 1 123 ? 6.774 -11.887 -17.505 1.00 97.00 123 SER A CA 1
ATOM 972 C C . SER A 1 123 ? 6.215 -12.732 -16.360 1.00 97.00 123 SER A C 1
ATOM 974 O O . SER A 1 123 ? 5.767 -13.853 -16.577 1.00 97.00 123 SER A O 1
ATOM 976 N N . SER A 1 124 ? 6.249 -12.196 -15.141 1.00 96.44 124 SER A N 1
ATOM 977 C CA . SER A 1 124 ? 5.560 -12.736 -13.975 1.00 96.44 124 SER A CA 1
ATOM 978 C C . SER A 1 124 ? 5.380 -11.650 -12.918 1.00 96.44 124 SER A C 1
ATOM 980 O O . SER A 1 124 ? 6.234 -10.774 -12.761 1.00 96.44 124 SER A O 1
ATOM 982 N N . LEU A 1 125 ? 4.277 -11.723 -12.176 1.00 94.62 125 LEU A N 1
ATOM 983 C CA . LEU A 1 125 ? 4.010 -10.903 -11.000 1.00 94.62 125 LEU A CA 1
ATOM 984 C C . LEU A 1 125 ? 3.771 -11.837 -9.816 1.00 94.62 125 LEU A C 1
ATOM 986 O O . LEU A 1 125 ? 2.849 -12.646 -9.847 1.00 94.62 125 LEU A O 1
ATOM 990 N N . SER A 1 126 ? 4.620 -11.745 -8.795 1.00 93.81 126 SER A N 1
ATOM 991 C CA . SER A 1 126 ? 4.474 -12.525 -7.565 1.00 93.81 126 SER A CA 1
ATOM 992 C C . SER A 1 126 ? 4.183 -11.610 -6.385 1.00 93.81 126 SER A C 1
ATOM 994 O O . SER A 1 126 ? 4.827 -10.573 -6.214 1.00 93.81 126 SER A O 1
ATOM 996 N N . MET A 1 127 ? 3.215 -12.007 -5.570 1.00 89.44 127 MET A N 1
ATOM 997 C CA . MET A 1 127 ? 2.860 -11.348 -4.319 1.00 89.44 127 MET A CA 1
ATOM 998 C C . MET A 1 127 ? 2.849 -12.422 -3.234 1.00 89.44 127 MET A C 1
ATOM 1000 O O . MET A 1 127 ? 1.814 -13.051 -3.012 1.00 89.44 127 MET A O 1
ATOM 1004 N N . PRO A 1 128 ? 4.014 -12.743 -2.642 1.00 72.06 128 PRO A N 1
ATOM 1005 C CA . PRO A 1 128 ? 4.054 -13.660 -1.518 1.00 72.06 128 PRO A CA 1
ATOM 1006 C C . PRO A 1 128 ? 3.247 -13.034 -0.380 1.00 72.06 128 PRO A C 1
ATOM 1008 O O . PRO A 1 128 ? 3.596 -11.955 0.089 1.00 72.06 128 PRO A O 1
ATOM 1011 N N . ALA A 1 129 ? 2.161 -13.703 0.015 1.00 54.66 129 ALA A N 1
ATOM 1012 C CA . ALA A 1 129 ? 1.259 -13.263 1.074 1.00 54.66 129 ALA A CA 1
ATOM 1013 C C . ALA A 1 129 ? 2.030 -12.737 2.304 1.00 54.66 129 ALA A C 1
ATOM 1015 O O . ALA A 1 129 ? 3.114 -13.254 2.622 1.00 54.66 129 ALA A O 1
ATOM 1016 N N . PRO A 1 130 ? 1.497 -11.717 3.001 1.00 52.31 130 PRO A N 1
ATOM 1017 C CA . PRO A 1 130 ? 2.181 -11.106 4.129 1.00 52.31 130 PRO A CA 1
ATOM 1018 C C . PRO A 1 130 ? 2.481 -12.179 5.185 1.00 52.31 130 PRO A C 1
ATOM 1020 O O . PRO A 1 130 ? 1.613 -12.939 5.589 1.00 52.31 130 PRO A O 1
ATOM 1023 N N . PHE A 1 131 ? 3.747 -12.268 5.598 1.00 45.00 131 PHE A N 1
ATOM 1024 C CA . PHE A 1 131 ? 4.213 -13.129 6.691 1.00 45.00 131 PHE A CA 1
ATOM 1025 C C . PHE A 1 131 ? 4.049 -14.652 6.540 1.00 45.00 131 PHE A C 1
ATOM 1027 O O . PHE A 1 131 ? 4.030 -15.371 7.540 1.00 45.00 131 PHE A O 1
ATOM 1034 N N . ALA A 1 132 ? 4.121 -15.208 5.328 1.00 34.09 132 ALA A N 1
ATOM 1035 C CA . ALA A 1 132 ? 4.624 -16.578 5.246 1.00 34.09 132 ALA A CA 1
ATOM 1036 C C . ALA A 1 132 ? 6.051 -16.600 5.836 1.00 34.09 132 ALA A C 1
ATOM 1038 O O . ALA A 1 132 ? 6.972 -15.984 5.293 1.00 34.09 132 ALA A O 1
ATOM 1039 N N . LEU A 1 133 ? 6.243 -17.325 6.943 1.00 34.44 133 LEU A N 1
ATOM 1040 C CA . LEU A 1 133 ? 7.533 -17.722 7.527 1.00 34.44 133 LEU A CA 1
ATOM 1041 C C . LEU A 1 133 ? 8.344 -18.622 6.571 1.00 34.44 133 LEU A C 1
ATOM 1043 O O . LEU A 1 133 ? 9.009 -19.565 6.993 1.00 34.44 133 LEU A O 1
ATOM 1047 N N . THR A 1 134 ? 8.305 -18.366 5.264 1.00 34.41 134 THR A N 1
ATOM 1048 C CA . THR A 1 134 ? 9.284 -18.916 4.342 1.00 34.41 134 THR A CA 1
ATOM 1049 C C . THR A 1 134 ? 10.652 -18.401 4.780 1.00 34.41 134 THR A C 1
ATOM 1051 O O . THR A 1 134 ? 10.841 -17.180 4.828 1.00 34.41 134 THR A O 1
ATOM 1054 N N . PRO A 1 135 ? 11.613 -19.287 5.102 1.00 31.66 135 PRO A N 1
ATOM 1055 C CA . PRO A 1 135 ? 12.990 -18.867 5.266 1.00 31.66 135 PRO A CA 1
ATOM 1056 C C . PRO A 1 135 ? 13.368 -18.179 3.962 1.00 31.66 135 PRO A C 1
ATOM 1058 O O . PRO A 1 135 ? 13.215 -18.759 2.888 1.00 31.66 135 PRO A O 1
ATOM 1061 N N . TRP A 1 136 ? 13.770 -16.917 4.053 1.00 41.59 136 TRP A N 1
ATOM 1062 C CA . TRP A 1 136 ? 14.174 -16.093 2.925 1.00 41.59 136 TRP A CA 1
ATOM 1063 C C . TRP A 1 136 ? 15.329 -16.772 2.169 1.00 41.59 136 TRP A C 1
ATOM 1065 O O . TRP A 1 136 ? 16.494 -16.540 2.468 1.00 41.59 136 TRP A O 1
ATOM 1075 N N . SER A 1 137 ? 15.021 -17.642 1.207 1.00 35.44 137 SER A N 1
ATOM 1076 C CA . SER A 1 137 ? 16.005 -18.464 0.486 1.00 35.44 137 SER A CA 1
ATOM 1077 C C . SER A 1 137 ? 16.483 -17.823 -0.821 1.00 35.44 137 SER A C 1
ATOM 1079 O O . SER A 1 137 ? 17.452 -18.280 -1.419 1.00 35.44 137 SER A O 1
ATOM 1081 N N . GLY A 1 138 ? 15.837 -16.734 -1.257 1.00 33.72 138 GLY A N 1
ATOM 1082 C CA . GLY A 1 138 ? 16.218 -15.954 -2.444 1.00 33.72 138 GLY A CA 1
ATOM 1083 C C . GLY A 1 138 ? 17.124 -14.745 -2.167 1.00 33.72 138 GLY A C 1
ATOM 1084 O O . GLY A 1 138 ? 17.586 -14.094 -3.108 1.00 33.72 138 GLY A O 1
ATOM 1085 N N . TRP A 1 139 ? 17.385 -14.434 -0.896 1.00 38.53 139 TRP A N 1
ATOM 1086 C CA . TRP A 1 139 ? 18.357 -13.431 -0.454 1.00 38.53 139 TRP A CA 1
ATOM 1087 C C . TRP A 1 139 ? 19.620 -14.174 0.010 1.00 38.53 139 TRP A C 1
ATOM 1089 O O . TRP A 1 139 ? 19.471 -15.222 0.639 1.00 38.53 139 TRP A O 1
ATOM 1099 N N . PRO A 1 140 ? 20.856 -13.722 -0.291 1.00 31.81 140 PRO A N 1
ATOM 1100 C CA . PRO A 1 140 ? 22.042 -14.415 0.209 1.00 31.81 140 PRO A CA 1
ATOM 1101 C C . PRO A 1 140 ? 21.962 -14.513 1.743 1.00 31.81 140 PRO A C 1
ATOM 1103 O O . PRO A 1 140 ? 21.618 -13.510 2.380 1.00 31.81 140 PRO A O 1
ATOM 1106 N N . PRO A 1 141 ? 22.236 -15.687 2.344 1.00 30.58 141 PRO A N 1
ATOM 1107 C CA . PRO A 1 141 ? 22.121 -15.857 3.784 1.00 30.58 141 PRO A CA 1
ATOM 1108 C C . PRO A 1 141 ? 23.054 -14.865 4.479 1.00 30.58 141 PRO A C 1
ATOM 1110 O O . PRO A 1 141 ? 24.259 -14.835 4.219 1.00 30.58 141 PRO A O 1
ATOM 1113 N N . ALA A 1 142 ? 22.493 -14.034 5.358 1.00 40.97 142 ALA A N 1
ATOM 1114 C CA . ALA A 1 142 ? 23.296 -13.294 6.315 1.00 40.97 142 ALA A CA 1
ATOM 1115 C C . ALA A 1 142 ? 23.980 -14.328 7.220 1.00 40.97 142 ALA A C 1
ATOM 1117 O O . ALA A 1 142 ? 23.311 -15.093 7.915 1.00 40.97 142 ALA A O 1
ATOM 1118 N N . ALA A 1 143 ? 25.309 -14.391 7.145 1.00 29.38 143 ALA A N 1
ATOM 1119 C CA . ALA A 1 143 ? 26.123 -15.271 7.972 1.00 29.38 143 ALA A CA 1
ATOM 1120 C C . ALA A 1 143 ? 25.861 -15.012 9.471 1.00 29.38 143 ALA A C 1
ATOM 1122 O O . ALA A 1 143 ? 25.614 -13.863 9.858 1.00 29.38 143 ALA A O 1
ATOM 1123 N N . PRO A 1 144 ? 25.905 -16.048 10.328 1.00 29.00 144 PRO A N 1
ATOM 1124 C CA . PRO A 1 144 ? 25.581 -15.891 11.733 1.00 29.00 144 PRO A CA 1
ATOM 1125 C C . PRO A 1 144 ? 26.743 -15.259 12.509 1.00 29.00 144 PRO A C 1
ATOM 1127 O O . PRO A 1 144 ? 27.913 -15.545 12.270 1.00 29.00 144 PRO A O 1
ATOM 1130 N N . SER A 1 145 ? 26.358 -14.434 13.485 1.00 31.03 145 SER A N 1
ATOM 1131 C CA . SER A 1 145 ? 27.111 -14.034 14.682 1.00 31.03 145 SER A CA 1
ATOM 1132 C C . SER A 1 145 ? 28.537 -13.504 14.490 1.00 31.03 145 SER A C 1
ATOM 1134 O O . SER A 1 145 ? 29.513 -14.246 14.447 1.00 31.03 145 SER A O 1
ATOM 1136 N N . GLY A 1 146 ? 28.657 -12.181 14.540 1.00 24.34 146 GLY A N 1
ATOM 1137 C CA . GLY A 1 146 ? 29.917 -11.485 14.766 1.00 24.34 146 GLY A CA 1
ATOM 1138 C C . GLY A 1 146 ? 29.774 -10.033 14.352 1.00 24.34 146 GLY A C 1
ATOM 1139 O O . GLY A 1 146 ? 29.487 -9.748 13.193 1.00 24.34 146 GLY A O 1
ATOM 1140 N N . LEU A 1 147 ? 29.926 -9.102 15.295 1.00 32.28 147 LEU A N 1
ATOM 1141 C CA . LEU A 1 147 ? 30.001 -7.679 14.981 1.00 32.28 147 LEU A CA 1
ATOM 1142 C C . LEU A 1 147 ? 31.105 -7.441 13.940 1.00 32.28 147 LEU A C 1
ATOM 1144 O O . LEU A 1 147 ? 32.288 -7.406 14.253 1.00 32.28 147 LEU A O 1
ATOM 1148 N N . SER A 1 148 ? 30.692 -7.225 12.699 1.00 23.25 148 SER A N 1
ATOM 1149 C CA . SER A 1 148 ? 31.461 -6.533 11.679 1.00 23.25 148 SER A CA 1
ATOM 1150 C C . SER A 1 148 ? 30.455 -5.881 10.746 1.00 23.25 148 SER A C 1
ATOM 1152 O O . SER A 1 148 ? 29.879 -6.511 9.862 1.00 23.25 148 SER A O 1
ATOM 1154 N N . ARG A 1 149 ? 30.199 -4.587 10.969 1.00 33.34 149 ARG A N 1
ATOM 1155 C CA . ARG A 1 149 ? 29.582 -3.733 9.953 1.00 33.34 149 ARG A CA 1
ATOM 1156 C C . ARG A 1 149 ? 30.572 -3.638 8.794 1.00 33.34 149 ARG A C 1
ATOM 1158 O O . ARG A 1 149 ? 31.361 -2.704 8.727 1.00 33.34 149 ARG A O 1
ATOM 1165 N N . SER A 1 150 ? 30.557 -4.604 7.887 1.00 24.25 150 SER A N 1
ATOM 1166 C CA . SER A 1 150 ? 31.314 -4.519 6.646 1.00 24.25 150 SER A CA 1
ATOM 1167 C C . SER A 1 150 ? 30.474 -5.022 5.470 1.00 24.25 150 SER A C 1
ATOM 1169 O O . SER A 1 150 ? 30.313 -6.206 5.216 1.00 24.25 150 SER A O 1
ATOM 1171 N N . ARG A 1 151 ? 29.932 -4.029 4.754 1.00 26.36 151 ARG A N 1
ATOM 1172 C CA . ARG A 1 151 ? 29.505 -4.062 3.347 1.00 26.36 151 ARG A CA 1
ATOM 1173 C C . ARG A 1 151 ? 28.469 -5.125 2.968 1.00 26.36 151 ARG A C 1
ATOM 1175 O O . ARG A 1 151 ? 28.710 -5.963 2.110 1.00 26.36 151 ARG A O 1
ATOM 1182 N N . CYS A 1 152 ? 27.240 -4.940 3.440 1.00 23.72 152 CYS A N 1
ATOM 1183 C CA . CYS A 1 152 ? 26.101 -5.170 2.554 1.00 23.72 152 CYS A CA 1
ATOM 1184 C C . CYS A 1 152 ? 25.778 -3.826 1.888 1.00 23.72 152 CYS A C 1
ATOM 1186 O O . CYS A 1 152 ? 24.988 -3.032 2.395 1.00 23.72 152 CYS A O 1
ATOM 1188 N N . SER A 1 153 ? 26.473 -3.504 0.796 1.00 25.56 153 SER A N 1
ATOM 1189 C CA . SER A 1 153 ? 26.086 -2.381 -0.055 1.00 25.56 153 SER A CA 1
ATOM 1190 C C . SER A 1 153 ? 24.822 -2.781 -0.813 1.00 25.56 153 SER A C 1
ATOM 1192 O O . SER A 1 153 ? 24.886 -3.226 -1.957 1.00 25.56 153 SER A O 1
ATOM 1194 N N . ILE A 1 154 ? 23.660 -2.627 -0.173 1.00 34.31 154 ILE A N 1
ATOM 1195 C CA . ILE A 1 154 ? 22.391 -2.472 -0.887 1.00 34.31 154 ILE A CA 1
ATOM 1196 C C . ILE A 1 154 ? 22.442 -1.074 -1.511 1.00 34.31 154 ILE A C 1
ATOM 1198 O O . ILE A 1 154 ? 21.816 -0.125 -1.051 1.00 34.31 154 ILE A O 1
ATOM 1202 N N . THR A 1 155 ? 23.255 -0.914 -2.552 1.00 34.59 155 THR A N 1
ATOM 1203 C CA . THR A 1 155 ? 23.181 0.228 -3.461 1.00 34.59 155 THR A CA 1
ATOM 1204 C C . THR A 1 155 ? 22.046 -0.049 -4.439 1.00 34.59 155 THR A C 1
ATOM 1206 O O . THR A 1 155 ? 22.248 -0.285 -5.627 1.00 34.59 155 THR A O 1
ATOM 1209 N N . GLY A 1 156 ? 20.821 -0.083 -3.912 1.00 37.44 156 GLY A N 1
ATOM 1210 C CA . GLY A 1 156 ? 19.620 -0.084 -4.733 1.00 37.44 156 GLY A CA 1
ATOM 1211 C C . GLY A 1 156 ? 19.558 1.233 -5.495 1.00 37.44 156 GLY A C 1
ATOM 1212 O O . GLY A 1 156 ? 19.519 2.306 -4.891 1.00 37.44 156 GLY A O 1
ATOM 1213 N N . ARG A 1 157 ? 19.587 1.174 -6.827 1.00 46.81 157 ARG A N 1
ATOM 1214 C CA . ARG A 1 157 ? 19.379 2.360 -7.657 1.00 46.81 157 ARG A CA 1
ATOM 1215 C C . ARG A 1 157 ? 17.897 2.725 -7.575 1.00 46.81 157 ARG A C 1
ATOM 1217 O O . ARG A 1 157 ? 17.042 1.937 -7.968 1.00 46.81 157 ARG A O 1
ATOM 1224 N N . ARG A 1 158 ? 17.588 3.908 -7.041 1.00 50.59 158 ARG A N 1
ATOM 1225 C CA . ARG A 1 158 ? 16.223 4.450 -6.997 1.00 50.59 158 ARG A CA 1
ATOM 1226 C C . ARG A 1 158 ? 15.737 4.674 -8.434 1.00 50.59 158 ARG A C 1
ATOM 1228 O O . ARG A 1 158 ? 16.248 5.558 -9.110 1.00 50.59 158 ARG A O 1
ATOM 1235 N N . LEU A 1 159 ? 14.756 3.889 -8.884 1.00 55.16 159 LEU A N 1
ATOM 1236 C CA . LEU A 1 159 ? 14.158 4.036 -10.221 1.00 55.16 159 LEU A CA 1
ATOM 1237 C C . LEU A 1 159 ? 13.057 5.107 -10.283 1.00 55.16 159 LEU A C 1
ATOM 1239 O O . LEU A 1 159 ? 12.709 5.559 -11.369 1.00 55.16 159 LEU A O 1
ATOM 1243 N N . ALA A 1 160 ? 12.524 5.523 -9.130 1.00 48.06 160 ALA A N 1
ATOM 1244 C CA . ALA A 1 160 ? 11.537 6.592 -9.021 1.00 48.06 160 ALA A CA 1
ATOM 1245 C C . ALA A 1 160 ? 11.726 7.388 -7.716 1.00 48.06 160 ALA A C 1
ATOM 1247 O O . ALA A 1 160 ? 11.875 6.825 -6.624 1.00 48.06 160 ALA A O 1
ATOM 1248 N N . SER A 1 161 ? 11.744 8.716 -7.829 1.00 36.19 161 SER A N 1
ATOM 1249 C CA . SER A 1 161 ? 11.605 9.633 -6.693 1.00 36.19 161 SER A CA 1
ATOM 1250 C C . SER A 1 161 ? 10.132 10.026 -6.574 1.00 36.19 161 SER A C 1
ATOM 1252 O O . SER A 1 161 ? 9.506 10.219 -7.619 1.00 36.19 161 SER A O 1
ATOM 1254 N N . PRO A 1 162 ? 9.559 10.162 -5.363 1.00 32.91 162 PRO A N 1
ATOM 1255 C CA . PRO A 1 162 ? 8.253 10.787 -5.236 1.00 32.91 162 PRO A CA 1
ATOM 1256 C C . PRO A 1 162 ? 8.382 12.212 -5.783 1.00 32.91 162 PRO A C 1
ATOM 1258 O O . PRO A 1 162 ? 9.155 13.015 -5.266 1.00 32.91 162 PRO A O 1
ATOM 1261 N N . SER A 1 163 ? 7.697 12.494 -6.887 1.00 30.27 163 SER A N 1
ATOM 1262 C CA . SER A 1 163 ? 7.447 13.873 -7.294 1.00 30.27 163 SER A CA 1
ATOM 1263 C C . SER A 1 163 ? 6.329 14.363 -6.376 1.00 30.27 163 SER A C 1
ATOM 1265 O O . SER A 1 163 ? 5.217 13.836 -6.460 1.00 30.27 163 SER A O 1
ATOM 1267 N N . CYS A 1 164 ? 6.664 15.264 -5.450 1.00 29.80 164 CYS A N 1
ATOM 1268 C CA . CYS A 1 164 ? 5.674 16.120 -4.800 1.00 29.80 164 CYS A CA 1
ATOM 1269 C C . CYS A 1 164 ? 5.085 17.084 -5.830 1.00 29.80 164 CYS A C 1
ATOM 1271 O O . CYS A 1 164 ? 5.862 17.541 -6.701 1.00 29.80 164 CYS A O 1
#

Radius of gyration: 20.93 Å; chains: 1; bounding box: 50×40×62 Å